Protein AF-A0AAW4NZU2-F1 (afdb_monomer)

Radius of gyration: 18.35 Å; Cα contacts (8 Å, |Δi|>4): 130; chains: 1; bounding box: 48×40×60 Å

Organism: NCBI:txid2042057

Secondary structure (DSSP, 8-state):
-------HHHHHHHHHHHHHHHHHTT-PPPHHHHHHHHHHHHHHHHTT-HHHHHHHHHHHHHHHT-HHHHHHHHHHHHT-TT--HHHHHHHHHHHHHHS-HHHHHHHHGGG--THHHHHHHHHHHHHHHHS---HHHHHHHHHHHTHHHHHHHHHHHHHHTT--

pLDDT: mean 73.17, std 19.68, range [26.27, 96.75]

Nearest PDB structures (foldseek):
  5dse-assembly2_C  TM=5.476E-01  e=1.050E+00  Homo sapiens
  7bev-assembly1_A  TM=4.712E-01  e=1.634E+00  Homo sapiens
  5dse-assembly1_A  TM=4.876E-01  e=3.255E+00  Homo sapiens

Structure (mmCIF, N/CA/C/O backbone):
data_AF-A0AAW4NZU2-F1
#
_entry.id   AF-A0AAW4NZU2-F1
#
loop_
_atom_site.group_PDB
_atom_site.id
_atom_site.type_symbol
_atom_site.label_atom_id
_atom_site.label_alt_id
_atom_site.label_comp_id
_atom_site.label_asym_id
_atom_site.label_entity_id
_atom_site.label_seq_id
_atom_site.pdbx_PDB_ins_code
_atom_site.Cartn_x
_atom_site.Cartn_y
_atom_site.Cartn_z
_atom_site.occupancy
_atom_site.B_iso_or_equiv
_atom_site.auth_seq_id
_atom_site.auth_comp_id
_atom_site.auth_asym_id
_atom_site.auth_atom_id
_atom_site.pdbx_PDB_model_num
ATOM 1 N N . MET A 1 1 ? -11.683 5.736 -31.892 1.00 28.92 1 MET A N 1
ATOM 2 C CA . MET A 1 1 ? -12.462 6.381 -30.816 1.00 28.92 1 MET A CA 1
ATOM 3 C C . MET A 1 1 ? -11.513 6.407 -29.637 1.00 28.92 1 MET A C 1
ATOM 5 O O . MET A 1 1 ? -11.362 5.390 -28.973 1.00 28.92 1 MET A O 1
ATOM 9 N N . ASP A 1 2 ? -10.743 7.486 -29.512 1.00 27.19 2 ASP A N 1
ATOM 10 C CA . ASP A 1 2 ? -9.659 7.569 -28.534 1.00 27.19 2 ASP A CA 1
ATOM 11 C C . ASP A 1 2 ? -10.262 7.872 -27.166 1.00 27.19 2 ASP A C 1
ATOM 13 O O . ASP A 1 2 ? -10.825 8.940 -26.927 1.00 27.19 2 ASP A O 1
ATOM 17 N N . TRP A 1 3 ? -10.226 6.864 -26.298 1.00 26.27 3 TRP A N 1
ATOM 18 C CA . TRP A 1 3 ? -10.581 6.984 -24.889 1.00 26.27 3 TRP A CA 1
ATOM 19 C C . TRP A 1 3 ? -9.663 8.036 -24.245 1.00 26.27 3 TRP A C 1
ATOM 21 O O . TRP A 1 3 ? -8.480 8.062 -24.592 1.00 26.27 3 TRP A O 1
ATOM 31 N N . PRO A 1 4 ? -10.143 8.911 -23.341 1.00 34.81 4 PRO A N 1
ATOM 32 C CA . PRO A 1 4 ? -9.291 9.941 -22.761 1.00 34.81 4 PRO A CA 1
ATOM 33 C C . PRO A 1 4 ? -8.097 9.286 -22.057 1.00 34.81 4 PRO A C 1
ATOM 35 O O . PRO A 1 4 ? -8.261 8.524 -21.103 1.00 34.81 4 PRO A O 1
ATOM 38 N N . TYR A 1 5 ? -6.900 9.570 -22.573 1.00 34.88 5 TYR A N 1
ATOM 39 C CA . TYR A 1 5 ? -5.619 9.148 -22.020 1.00 34.88 5 TYR A CA 1
ATOM 40 C C . TYR A 1 5 ? -5.380 9.966 -20.742 1.00 34.88 5 TYR A C 1
ATOM 42 O O . TYR A 1 5 ? -4.763 11.030 -20.760 1.00 34.88 5 TYR A O 1
ATOM 50 N N . PHE A 1 6 ? -5.939 9.520 -19.618 1.00 38.16 6 PHE A N 1
ATOM 51 C CA . PHE A 1 6 ? -5.425 9.936 -18.319 1.00 38.16 6 PHE A CA 1
ATOM 52 C C . PHE A 1 6 ? -4.043 9.291 -18.190 1.00 38.16 6 PHE A C 1
ATOM 54 O O . PHE A 1 6 ? -3.922 8.079 -18.368 1.00 38.16 6 PHE A O 1
ATOM 61 N N . SER A 1 7 ? -2.988 10.082 -17.964 1.00 53.22 7 SER A N 1
ATOM 62 C CA . SER A 1 7 ? -1.680 9.497 -17.653 1.00 53.22 7 SER A CA 1
ATOM 63 C C . SER A 1 7 ? -1.843 8.572 -16.444 1.00 53.22 7 SER A C 1
ATOM 65 O O . SER A 1 7 ? -2.611 8.881 -15.532 1.00 53.22 7 SER A O 1
ATOM 67 N N . SER A 1 8 ? -1.173 7.421 -16.457 1.00 62.44 8 SER A N 1
ATOM 68 C CA . SER A 1 8 ? -1.198 6.433 -15.367 1.00 62.44 8 SER A CA 1
ATOM 69 C C . SER A 1 8 ? -0.969 7.078 -14.001 1.00 62.44 8 SER A C 1
ATOM 71 O O . SER A 1 8 ? -1.738 6.836 -13.078 1.00 62.44 8 SER A O 1
ATOM 73 N N . GLU A 1 9 ? -0.009 7.995 -13.933 1.00 72.94 9 GLU A N 1
ATOM 74 C CA . GLU A 1 9 ? 0.312 8.802 -12.756 1.00 72.94 9 GLU A CA 1
ATOM 75 C C . GLU A 1 9 ? -0.904 9.599 -12.243 1.00 72.94 9 GLU A C 1
ATOM 77 O O . GLU A 1 9 ? -1.228 9.560 -11.061 1.00 72.94 9 GLU A O 1
ATOM 82 N N . LYS A 1 10 ? -1.686 10.226 -13.137 1.00 79.38 10 LYS A N 1
ATOM 83 C CA . LYS A 1 10 ? -2.919 10.944 -12.757 1.00 79.38 10 LYS A CA 1
ATOM 84 C C . LYS A 1 10 ? -4.029 10.005 -12.296 1.00 79.38 10 LYS A C 1
ATOM 86 O O . LYS A 1 10 ? -4.842 10.387 -11.459 1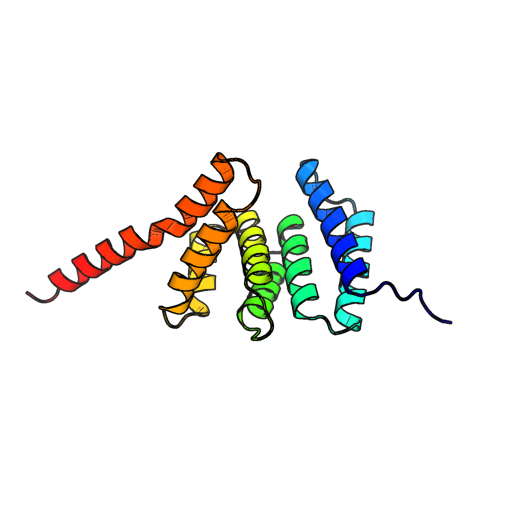.00 79.38 10 LYS A O 1
ATOM 91 N N . ALA A 1 11 ? -4.114 8.806 -12.871 1.00 75.19 11 ALA A N 1
ATOM 92 C CA . ALA A 1 11 ? -5.106 7.815 -12.461 1.00 75.19 11 ALA A CA 1
ATOM 93 C C . ALA A 1 11 ? -4.793 7.278 -11.055 1.00 75.19 11 ALA A C 1
ATOM 95 O O . ALA A 1 11 ? -5.692 7.190 -10.217 1.00 75.19 11 ALA A O 1
ATOM 96 N N . SER A 1 12 ? -3.519 6.985 -10.785 1.00 84.56 12 SER A N 1
ATOM 97 C CA . SER A 1 12 ? -3.026 6.619 -9.455 1.00 84.56 12 SER A CA 1
ATOM 98 C C . SER A 1 12 ? -3.282 7.741 -8.443 1.00 84.56 12 SER A C 1
ATOM 100 O O . SER A 1 12 ? -3.914 7.514 -7.412 1.00 84.56 12 SER A O 1
ATOM 102 N N . GLU A 1 13 ? -2.922 8.981 -8.786 1.00 87.94 13 GLU A N 1
ATOM 103 C CA . GLU A 1 13 ? -3.138 10.157 -7.940 1.00 87.94 13 GLU A CA 1
ATOM 104 C C . GLU A 1 13 ? -4.627 10.384 -7.618 1.00 87.94 13 GLU A C 1
ATOM 106 O O . GLU A 1 13 ? -4.989 10.625 -6.466 1.00 87.94 13 GLU A O 1
ATOM 111 N N . ASP A 1 14 ? -5.527 10.256 -8.600 1.00 88.69 14 ASP A N 1
ATOM 112 C CA . ASP A 1 14 ? -6.972 10.384 -8.372 1.00 88.69 14 ASP A CA 1
ATOM 113 C C . ASP A 1 14 ? -7.506 9.283 -7.442 1.00 88.69 14 ASP A C 1
ATOM 115 O O . ASP A 1 14 ? -8.318 9.568 -6.558 1.00 88.69 14 ASP A O 1
ATOM 119 N N . ALA A 1 15 ? -7.027 8.042 -7.586 1.00 88.56 15 ALA A N 1
ATOM 120 C CA . ALA A 1 15 ? -7.373 6.961 -6.664 1.00 88.56 15 ALA A CA 1
ATOM 121 C C . ALA A 1 15 ? -6.896 7.272 -5.236 1.00 88.56 15 ALA A C 1
ATOM 123 O O . ALA A 1 15 ? -7.705 7.248 -4.307 1.00 88.56 15 ALA A O 1
ATOM 124 N N . ILE A 1 16 ? -5.627 7.656 -5.064 1.00 86.94 16 ILE A N 1
ATOM 125 C CA . ILE A 1 16 ? -5.048 8.027 -3.764 1.00 86.94 16 ILE A CA 1
ATOM 126 C C . ILE A 1 16 ? -5.821 9.193 -3.128 1.00 86.94 16 ILE A C 1
ATOM 128 O O . ILE A 1 16 ? -6.149 9.149 -1.944 1.00 86.94 16 ILE A O 1
ATOM 132 N N . ASN A 1 17 ? -6.206 10.204 -3.908 1.00 88.81 17 ASN A N 1
ATOM 133 C CA . ASN A 1 17 ? -6.990 11.343 -3.424 1.00 88.81 17 ASN A CA 1
ATOM 134 C C . ASN A 1 17 ? -8.395 10.953 -2.937 1.00 88.81 17 ASN A C 1
ATOM 136 O O . ASN A 1 17 ? -8.945 11.586 -2.031 1.00 88.81 17 ASN A O 1
ATOM 140 N N . ILE A 1 18 ? -9.022 9.936 -3.530 1.00 88.31 18 ILE A N 1
ATOM 141 C CA . ILE A 1 18 ? -10.291 9.392 -3.025 1.00 88.31 18 ILE A CA 1
ATOM 142 C C . ILE A 1 18 ? -10.057 8.664 -1.695 1.00 88.31 18 ILE A C 1
ATOM 144 O O . ILE A 1 18 ? -10.772 8.939 -0.731 1.00 88.31 18 ILE A O 1
ATOM 148 N N . LEU A 1 19 ? -9.036 7.803 -1.623 1.00 87.12 19 LEU A N 1
ATOM 149 C CA . LEU A 1 19 ? -8.695 7.041 -0.415 1.00 87.12 19 LEU A CA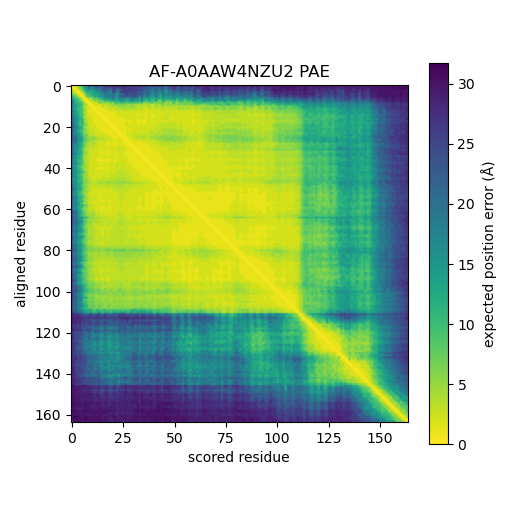 1
ATOM 150 C C . LEU A 1 19 ? -8.368 7.967 0.765 1.00 87.12 19 LEU A C 1
ATOM 152 O O . LEU A 1 19 ? -8.977 7.851 1.826 1.00 87.12 19 LEU A O 1
ATOM 156 N N . ASN A 1 20 ? -7.495 8.955 0.555 1.00 79.94 20 ASN A N 1
ATOM 157 C CA . ASN A 1 20 ? -7.104 9.919 1.585 1.00 79.94 20 ASN A CA 1
ATOM 158 C C . ASN A 1 20 ? -8.298 10.718 2.115 1.00 79.94 20 ASN A C 1
ATOM 160 O O . ASN A 1 20 ? -8.384 10.974 3.314 1.00 79.94 20 ASN A O 1
ATOM 164 N N . ARG A 1 21 ? -9.255 11.086 1.252 1.00 86.69 21 ARG A N 1
ATOM 165 C CA . ARG A 1 21 ? -10.484 11.760 1.696 1.00 86.69 21 ARG A CA 1
ATOM 166 C C . ARG A 1 21 ? -11.366 10.860 2.549 1.00 86.69 21 ARG A C 1
ATOM 168 O O . ARG A 1 21 ? -11.936 11.352 3.515 1.00 86.69 21 ARG A O 1
ATOM 175 N N . ALA A 1 22 ? -11.498 9.581 2.201 1.00 79.81 22 ALA A N 1
ATOM 176 C CA . ALA A 1 22 ? -12.280 8.637 2.994 1.00 79.81 22 ALA A CA 1
ATOM 177 C C . ALA A 1 22 ? -11.666 8.432 4.387 1.00 79.81 22 ALA A C 1
ATOM 179 O O . ALA A 1 22 ? -12.387 8.500 5.380 1.00 79.81 22 ALA A O 1
ATOM 180 N N . VAL A 1 23 ? -10.336 8.293 4.455 1.00 78.81 23 VAL A N 1
ATOM 181 C CA . VAL A 1 23 ? -9.582 8.188 5.715 1.00 78.81 23 VAL A CA 1
ATOM 182 C C . VAL A 1 23 ? -9.715 9.460 6.551 1.00 78.81 23 VAL A C 1
ATOM 184 O O . VAL A 1 23 ? -10.094 9.383 7.713 1.00 78.81 23 VAL A O 1
ATOM 187 N N . ALA A 1 24 ? -9.485 10.637 5.961 1.00 75.75 24 ALA A N 1
ATOM 188 C CA . ALA A 1 24 ? -9.592 11.917 6.666 1.00 75.75 24 ALA A CA 1
ATOM 189 C C . ALA A 1 24 ? -11.009 12.210 7.191 1.00 75.75 24 ALA A C 1
ATOM 191 O O . ALA A 1 24 ? -11.180 13.011 8.104 1.00 75.75 24 ALA A O 1
ATOM 192 N N . GLN A 1 25 ? -12.029 11.595 6.591 1.00 83.81 25 GLN A N 1
ATOM 193 C CA . GLN A 1 25 ? -13.429 11.710 6.999 1.00 83.81 25 GLN A CA 1
ATOM 194 C C . GLN A 1 25 ? -13.895 10.536 7.870 1.00 83.81 25 GLN A C 1
ATOM 196 O O . GLN A 1 25 ? -15.087 10.458 8.160 1.00 83.81 25 GLN A O 1
ATOM 201 N N . GLU A 1 26 ? -12.992 9.622 8.240 1.00 84.69 26 GLU A N 1
ATOM 202 C CA . GLU A 1 26 ? -13.264 8.437 9.064 1.00 84.69 26 GLU A CA 1
ATOM 203 C C . GLU A 1 26 ? -14.482 7.630 8.585 1.00 84.69 26 GLU A C 1
ATOM 205 O O . GLU A 1 26 ? -15.308 7.160 9.369 1.00 84.69 26 GLU A O 1
ATOM 210 N N . ARG A 1 27 ? -14.626 7.482 7.264 1.00 90.38 27 ARG A N 1
ATOM 211 C CA . ARG A 1 27 ? -15.785 6.813 6.667 1.00 90.38 27 ARG A CA 1
ATOM 212 C C . ARG A 1 27 ? -15.391 5.717 5.696 1.00 90.38 27 ARG A C 1
ATOM 214 O O . ARG A 1 27 ? -14.334 5.745 5.071 1.00 90.38 27 ARG A O 1
ATOM 221 N N . ALA A 1 28 ? -16.332 4.805 5.484 1.00 89.50 28 ALA A N 1
ATOM 222 C CA . ALA A 1 28 ? -16.246 3.846 4.399 1.00 89.50 28 ALA A C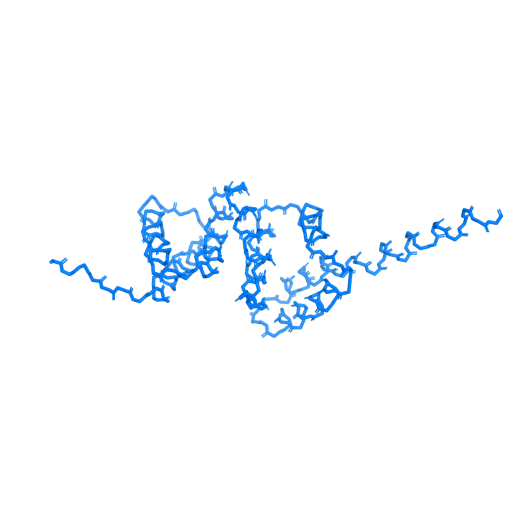A 1
ATOM 223 C C . ALA A 1 28 ? -16.313 4.536 3.022 1.00 89.50 28 ALA A C 1
ATOM 225 O O . ALA A 1 28 ? -16.923 5.603 2.847 1.00 89.50 28 ALA A O 1
ATOM 226 N N . LEU A 1 29 ? -15.713 3.883 2.027 1.00 91.44 29 LEU A N 1
ATOM 227 C CA . LEU A 1 29 ? -15.853 4.256 0.624 1.00 91.44 29 LEU A CA 1
ATOM 228 C C . LEU A 1 29 ? -17.283 3.990 0.149 1.00 91.44 29 LEU A C 1
ATOM 230 O O . LEU A 1 29 ? -17.870 2.945 0.431 1.00 91.44 29 LEU A O 1
ATOM 234 N N . SER A 1 30 ? -17.841 4.929 -0.610 1.00 94.81 30 SER A N 1
ATOM 235 C CA . SER A 1 30 ? -19.118 4.706 -1.284 1.00 94.81 30 SER A CA 1
ATOM 236 C C . SER A 1 30 ? -18.952 3.771 -2.493 1.00 94.81 30 SER A C 1
ATOM 238 O O . SER A 1 30 ? -17.866 3.700 -3.074 1.00 94.81 30 SER A O 1
ATOM 240 N N . PRO A 1 31 ? -20.030 3.112 -2.963 1.00 94.94 31 PRO A N 1
ATOM 241 C CA . PRO A 1 31 ? -19.965 2.255 -4.151 1.00 94.94 31 PRO A CA 1
ATOM 242 C C . PRO A 1 31 ? -19.433 2.970 -5.404 1.00 94.94 31 PRO A C 1
ATOM 244 O O . PRO A 1 31 ? -18.701 2.382 -6.194 1.00 94.94 31 PRO A O 1
ATOM 247 N N . PHE A 1 32 ? -19.754 4.258 -5.572 1.00 94.81 32 PHE A N 1
ATOM 248 C CA . PHE A 1 32 ? -19.266 5.061 -6.698 1.00 94.81 32 PHE A CA 1
ATOM 249 C C . PHE A 1 32 ? -17.770 5.371 -6.606 1.00 94.81 32 PHE A C 1
ATOM 251 O O . PHE A 1 32 ? -17.091 5.442 -7.629 1.00 94.81 32 PHE A O 1
ATOM 258 N N . GLU A 1 33 ? -17.259 5.570 -5.392 1.00 94.56 33 GLU A N 1
ATOM 259 C CA . GLU A 1 33 ? -15.832 5.782 -5.154 1.00 94.56 33 GLU A CA 1
ATOM 260 C C . GLU A 1 33 ? -15.037 4.504 -5.390 1.00 94.56 33 GLU A C 1
ATOM 262 O O . GLU A 1 33 ? -14.019 4.566 -6.072 1.00 94.56 33 GLU A O 1
ATOM 267 N N . ILE A 1 34 ? -15.533 3.359 -4.906 1.00 95.06 34 ILE A N 1
ATOM 268 C CA . ILE A 1 34 ? -14.936 2.041 -5.161 1.00 95.06 34 ILE A CA 1
ATOM 269 C C . ILE A 1 34 ? -14.810 1.814 -6.668 1.00 95.06 34 ILE A C 1
ATOM 271 O O . ILE A 1 34 ? -13.714 1.600 -7.172 1.00 95.06 34 ILE A O 1
ATOM 275 N N . GLU A 1 35 ? -15.912 1.966 -7.399 1.00 94.56 35 GLU A N 1
ATOM 276 C CA . GLU A 1 35 ? -15.942 1.793 -8.851 1.00 94.56 35 GLU A CA 1
ATOM 277 C C . GLU A 1 35 ? -14.962 2.738 -9.579 1.00 94.56 35 GLU A C 1
ATOM 279 O O . GLU A 1 35 ? -14.309 2.354 -10.552 1.00 94.56 35 GLU A O 1
ATOM 284 N N . ARG A 1 36 ? -14.830 3.986 -9.114 1.00 93.38 36 ARG A N 1
ATOM 285 C CA . ARG A 1 36 ? -13.881 4.949 -9.689 1.00 93.38 36 ARG A CA 1
ATOM 286 C C . ARG A 1 36 ? -12.429 4.555 -9.411 1.00 93.38 36 ARG A C 1
ATOM 288 O O . ARG A 1 36 ? -11.612 4.621 -10.326 1.00 93.38 36 ARG A O 1
ATOM 295 N N . ILE A 1 37 ? -12.121 4.117 -8.191 1.00 94.31 37 ILE A N 1
ATOM 296 C CA . ILE A 1 37 ? -10.792 3.616 -7.818 1.00 94.31 37 ILE A CA 1
ATOM 297 C C . ILE A 1 37 ? -10.432 2.393 -8.666 1.00 94.31 37 ILE A C 1
ATOM 299 O O . ILE A 1 37 ? -9.358 2.370 -9.260 1.00 94.31 37 ILE A O 1
ATOM 303 N N . THR A 1 38 ? -11.333 1.415 -8.798 1.00 94.62 38 THR A N 1
ATOM 304 C CA . THR A 1 38 ? -11.101 0.215 -9.616 1.00 94.62 38 THR A CA 1
ATOM 305 C C . THR A 1 38 ? -10.809 0.576 -11.072 1.00 94.62 38 THR A C 1
ATOM 307 O O . THR A 1 38 ? -9.832 0.095 -11.640 1.00 94.62 38 THR A O 1
ATOM 310 N N . ARG A 1 39 ? -11.576 1.502 -11.664 1.00 93.31 39 ARG A N 1
ATOM 311 C CA . ARG A 1 39 ? -11.310 1.983 -13.031 1.00 93.31 39 ARG A CA 1
ATOM 312 C C . ARG A 1 39 ? -9.957 2.677 -13.176 1.00 93.31 39 ARG A C 1
ATOM 314 O O . ARG A 1 39 ? -9.292 2.499 -14.199 1.00 93.31 39 ARG A O 1
ATOM 321 N N . ASN A 1 40 ? -9.550 3.457 -12.178 1.00 93.81 40 ASN A N 1
ATOM 322 C CA . ASN A 1 40 ? -8.238 4.096 -12.163 1.00 93.81 40 ASN A CA 1
ATOM 323 C C . ASN A 1 40 ? -7.118 3.048 -12.085 1.00 93.81 40 ASN A C 1
ATOM 325 O O . ASN A 1 40 ? -6.198 3.090 -12.900 1.00 93.81 40 ASN A O 1
ATOM 329 N N . LEU A 1 41 ? -7.239 2.061 -11.194 1.00 94.50 41 LEU A N 1
ATOM 330 C CA . LEU A 1 41 ? -6.298 0.942 -11.081 1.00 94.50 41 LEU A CA 1
ATOM 331 C C . LEU A 1 41 ? -6.188 0.153 -12.395 1.00 94.50 41 LEU A C 1
ATOM 333 O O . LEU A 1 41 ? -5.081 -0.114 -12.863 1.00 94.50 41 LEU A O 1
ATOM 337 N N . ASP A 1 42 ? -7.309 -0.138 -13.057 1.00 93.19 42 ASP A N 1
ATOM 338 C CA . ASP A 1 42 ? -7.315 -0.786 -14.375 1.00 93.19 42 ASP A CA 1
ATOM 339 C C . ASP A 1 42 ? -6.604 0.045 -15.449 1.00 93.19 42 ASP A C 1
ATOM 341 O O . ASP A 1 42 ? -6.040 -0.505 -16.399 1.00 93.19 42 ASP A O 1
ATOM 345 N N . SER A 1 43 ? -6.652 1.375 -15.343 1.00 91.31 43 SER A N 1
ATOM 346 C CA . SER A 1 43 ? -5.923 2.275 -16.239 1.00 91.31 43 SER A CA 1
ATOM 347 C C . SER A 1 43 ? -4.415 2.196 -15.994 1.00 91.31 43 SER A C 1
ATOM 349 O O . SER A 1 43 ? -3.655 2.025 -16.947 1.00 91.31 43 SER A O 1
ATOM 351 N N . VAL A 1 44 ? -3.981 2.252 -14.729 1.00 92.69 44 VAL A N 1
ATOM 352 C CA . VAL A 1 44 ? -2.564 2.123 -14.334 1.00 92.69 44 VAL A CA 1
ATOM 353 C C . VAL A 1 44 ? -1.998 0.775 -14.791 1.00 92.69 44 VAL A C 1
ATOM 355 O O . VAL A 1 44 ? -0.954 0.726 -15.445 1.00 92.69 44 VAL A O 1
ATOM 358 N N . LYS A 1 45 ? -2.738 -0.314 -14.541 1.00 92.38 45 LYS A N 1
ATOM 359 C CA . LYS A 1 45 ? -2.364 -1.675 -14.943 1.00 92.38 45 LYS A CA 1
ATOM 360 C C . LYS A 1 45 ? -2.214 -1.814 -16.455 1.00 92.38 45 LYS A C 1
ATOM 362 O O . LYS A 1 45 ? -1.217 -2.351 -16.926 1.00 92.38 45 LYS A O 1
ATOM 367 N N . ARG A 1 46 ? -3.180 -1.310 -17.235 1.00 90.56 46 ARG A N 1
ATOM 368 C CA . ARG A 1 46 ? -3.121 -1.345 -18.711 1.00 90.56 46 ARG A CA 1
ATOM 369 C C . ARG A 1 46 ? -1.960 -0.539 -19.278 1.00 90.56 46 ARG A C 1
ATOM 371 O O . ARG A 1 46 ? -1.450 -0.885 -20.338 1.00 90.56 46 ARG A O 1
ATOM 378 N N . ALA A 1 47 ? -1.550 0.509 -18.577 1.00 90.12 47 ALA A N 1
ATOM 379 C CA . ALA A 1 47 ? -0.404 1.321 -18.947 1.00 90.12 47 ALA A CA 1
ATOM 380 C C . ALA A 1 47 ? 0.949 0.687 -18.548 1.00 90.12 47 ALA A C 1
ATOM 382 O O . ALA A 1 47 ? 1.989 1.209 -18.934 1.00 90.12 47 ALA A O 1
ATOM 383 N N . GLY A 1 48 ? 0.949 -0.444 -17.829 1.00 88.75 48 GLY A N 1
ATOM 384 C CA . GLY A 1 48 ? 2.150 -1.222 -17.500 1.00 88.75 48 GLY A CA 1
ATOM 385 C C . GLY A 1 48 ? 2.888 -0.779 -16.233 1.00 88.75 48 GLY A C 1
ATOM 386 O O . GLY A 1 48 ? 3.943 -1.327 -15.922 1.00 88.75 48 GLY A O 1
ATOM 387 N N . PHE A 1 49 ? 2.339 0.170 -15.473 1.00 90.75 49 PHE A N 1
ATOM 388 C CA . PHE A 1 49 ? 2.950 0.690 -14.246 1.00 90.75 49 PHE A CA 1
ATOM 389 C C . PHE A 1 49 ? 2.633 -0.229 -13.059 1.00 90.75 49 PHE A C 1
ATOM 391 O O . PHE A 1 49 ? 1.834 0.101 -12.189 1.00 90.75 49 PHE A O 1
ATOM 398 N N . MET A 1 50 ? 3.212 -1.433 -13.059 1.00 93.75 50 MET A N 1
ATOM 399 C CA . MET A 1 50 ? 2.827 -2.498 -12.124 1.00 93.75 50 MET A CA 1
ATOM 400 C C . MET A 1 50 ? 3.174 -2.195 -10.664 1.00 93.75 50 MET A C 1
ATOM 402 O O . MET A 1 50 ? 2.353 -2.481 -9.798 1.00 93.75 50 MET A O 1
ATOM 406 N N . VAL A 1 51 ? 4.340 -1.598 -10.384 1.00 91.69 51 VAL A N 1
ATOM 407 C CA . VAL A 1 51 ? 4.701 -1.189 -9.011 1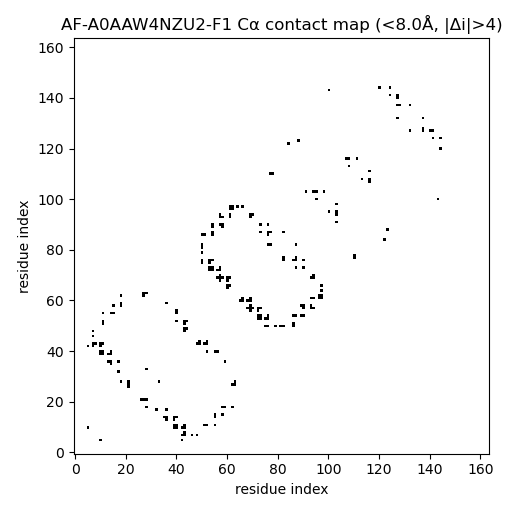.00 91.69 51 VAL A CA 1
ATOM 408 C C . VAL A 1 51 ? 3.673 -0.190 -8.491 1.00 91.69 51 VAL A C 1
ATOM 410 O O . VAL A 1 51 ? 3.051 -0.435 -7.467 1.00 91.69 51 VAL A O 1
ATOM 413 N N . GLU A 1 52 ? 3.396 0.862 -9.259 1.00 93.31 52 GLU A N 1
ATOM 414 C CA . GLU A 1 52 ? 2.419 1.889 -8.894 1.00 93.31 52 GLU A CA 1
ATOM 415 C C . GLU A 1 52 ? 0.996 1.326 -8.746 1.00 93.31 52 GLU A C 1
ATOM 417 O O . GLU A 1 52 ? 0.284 1.662 -7.801 1.00 93.31 52 GLU A O 1
ATOM 422 N N . TYR A 1 53 ? 0.592 0.406 -9.630 1.00 95.75 53 TYR A N 1
ATOM 423 C CA . TYR A 1 53 ? -0.665 -0.327 -9.496 1.00 95.75 53 TYR A CA 1
ATOM 424 C C . TYR A 1 53 ? -0.732 -1.084 -8.167 1.00 95.75 53 TYR A C 1
ATOM 426 O O . TYR A 1 53 ? -1.727 -0.955 -7.457 1.00 95.75 53 TYR A O 1
ATOM 434 N N . HIS A 1 54 ? 0.295 -1.866 -7.824 1.00 96.75 54 HIS A N 1
ATOM 435 C CA . HIS A 1 54 ? 0.292 -2.674 -6.607 1.00 96.75 54 HIS A CA 1
ATOM 436 C C . HIS A 1 54 ? 0.382 -1.814 -5.342 1.00 96.75 54 HIS A C 1
ATOM 438 O O . HIS A 1 54 ? -0.337 -2.097 -4.386 1.00 96.75 54 HIS A O 1
ATOM 444 N N . THR A 1 55 ? 1.162 -0.730 -5.351 1.00 93.00 55 THR A N 1
ATOM 445 C CA . THR A 1 55 ? 1.223 0.239 -4.248 1.00 93.00 55 THR A CA 1
ATOM 446 C C . THR A 1 55 ? -0.151 0.866 -3.994 1.00 93.00 55 THR A C 1
ATOM 448 O O . THR A 1 55 ? -0.668 0.810 -2.877 1.00 93.00 55 THR A O 1
ATOM 451 N N . THR A 1 56 ? -0.804 1.398 -5.032 1.00 94.44 56 THR A N 1
ATOM 452 C CA . THR A 1 56 ? -2.126 2.032 -4.891 1.00 94.44 56 THR A CA 1
ATOM 453 C C . THR A 1 56 ? -3.222 1.010 -4.568 1.00 94.44 56 THR A C 1
ATOM 455 O O . THR A 1 56 ? -4.130 1.294 -3.780 1.00 94.44 56 THR A O 1
ATOM 458 N N . ALA A 1 57 ? -3.138 -0.203 -5.120 1.00 96.19 57 ALA A N 1
ATOM 459 C CA . ALA A 1 57 ? -4.069 -1.285 -4.813 1.00 96.19 57 ALA A CA 1
ATOM 460 C C . ALA A 1 57 ? -3.939 -1.770 -3.361 1.00 96.19 57 ALA A C 1
ATOM 462 O O . ALA A 1 57 ? -4.961 -2.038 -2.735 1.00 96.19 57 ALA A O 1
ATOM 463 N N . ALA A 1 58 ? -2.730 -1.823 -2.791 1.00 93.19 58 ALA A N 1
ATOM 464 C CA . ALA A 1 58 ? -2.530 -2.145 -1.377 1.00 93.19 58 ALA A CA 1
ATOM 465 C C . ALA A 1 58 ? -3.266 -1.147 -0.466 1.00 93.19 58 ALA A C 1
ATOM 467 O O . ALA A 1 58 ? -4.034 -1.557 0.406 1.00 93.19 58 ALA A O 1
ATOM 468 N N . CYS A 1 59 ? -3.135 0.158 -0.731 1.00 91.81 59 CYS A N 1
ATOM 469 C CA . CYS A 1 59 ? -3.889 1.188 -0.010 1.00 91.81 59 CYS A CA 1
ATOM 470 C C . CYS A 1 59 ? -5.400 0.932 -0.084 1.00 91.81 59 CYS A C 1
ATOM 472 O O . CYS A 1 59 ? -6.088 0.938 0.938 1.00 91.81 59 CYS A O 1
ATOM 474 N N . PHE A 1 60 ? -5.918 0.655 -1.283 1.00 95.25 60 PHE A N 1
ATOM 475 C CA . PHE A 1 60 ? -7.334 0.357 -1.488 1.00 95.25 60 PHE A CA 1
ATOM 476 C C . PHE A 1 60 ? -7.790 -0.884 -0.707 1.00 95.25 60 PHE A C 1
ATOM 478 O O . PHE A 1 60 ? -8.773 -0.807 0.032 1.00 95.25 60 PHE A O 1
ATOM 485 N N . TYR A 1 61 ? -7.067 -2.001 -0.818 1.00 95.44 61 TYR A N 1
ATOM 486 C CA . TYR A 1 61 ? -7.425 -3.262 -0.167 1.00 95.44 61 TYR A CA 1
ATOM 487 C C . TYR A 1 61 ? -7.338 -3.202 1.357 1.00 95.44 61 TYR A C 1
ATOM 489 O O . TYR A 1 61 ? -8.166 -3.822 2.024 1.00 95.44 61 TYR A O 1
ATOM 497 N N . SER A 1 62 ? -6.427 -2.395 1.911 1.00 90.44 62 SER A N 1
ATOM 498 C CA . SER A 1 62 ? -6.399 -2.133 3.354 1.00 90.44 62 SER A CA 1
ATOM 499 C C . SER A 1 62 ? -7.675 -1.452 3.856 1.00 90.44 62 SER A C 1
ATOM 501 O O . SER A 1 62 ? -8.177 -1.799 4.921 1.00 90.44 62 SER A O 1
ATOM 503 N N . ILE A 1 63 ? -8.254 -0.543 3.063 1.00 88.19 63 ILE A N 1
ATOM 504 C CA . ILE A 1 63 ? -9.468 0.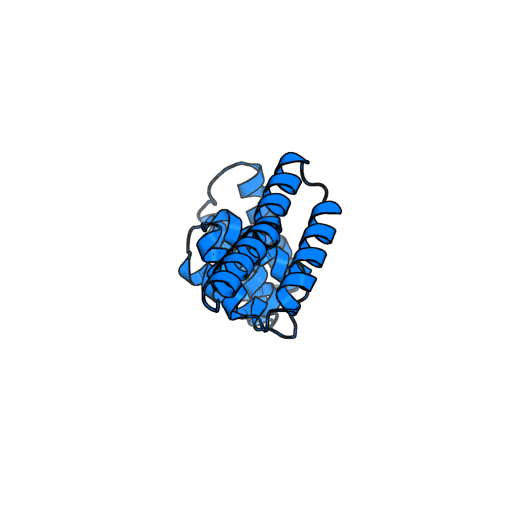198 3.431 1.00 88.19 63 ILE A CA 1
ATOM 505 C C . ILE A 1 63 ? -10.724 -0.664 3.279 1.00 88.19 63 ILE A C 1
ATOM 507 O O . ILE A 1 63 ? -11.627 -0.583 4.109 1.00 88.19 63 ILE A O 1
ATOM 511 N N . VAL A 1 64 ? -10.805 -1.490 2.231 1.00 91.69 64 VAL A N 1
ATOM 512 C CA . VAL A 1 64 ? -11.966 -2.378 2.026 1.00 91.69 64 VAL A CA 1
ATOM 513 C C . VAL A 1 64 ? -11.876 -3.694 2.806 1.00 91.69 64 VAL A C 1
ATOM 515 O O . VAL A 1 64 ? -12.829 -4.469 2.795 1.00 91.69 64 VAL A O 1
ATOM 518 N N . GLY A 1 65 ? -10.758 -3.942 3.496 1.00 88.19 65 GLY A N 1
ATOM 519 C CA . GLY A 1 65 ? -10.548 -5.128 4.327 1.00 88.19 65 GLY A CA 1
ATOM 520 C C . GLY A 1 65 ? -10.293 -6.420 3.543 1.00 88.19 65 GLY A C 1
ATOM 521 O O . GLY A 1 65 ? -10.505 -7.506 4.080 1.00 88.19 65 GLY A O 1
ATOM 522 N N . ASP A 1 66 ? -9.843 -6.334 2.287 1.00 94.31 66 ASP A N 1
ATOM 523 C CA . ASP A 1 66 ? -9.457 -7.511 1.497 1.00 94.31 66 ASP A CA 1
ATOM 524 C C . ASP A 1 66 ? -7.991 -7.875 1.762 1.00 94.31 66 ASP A C 1
ATOM 526 O O . ASP A 1 66 ? -7.068 -7.478 1.048 1.00 94.31 66 ASP A O 1
ATOM 530 N N . ILE A 1 67 ? -7.784 -8.642 2.832 1.00 93.56 67 ILE A N 1
ATOM 531 C CA . ILE A 1 67 ? -6.452 -9.008 3.323 1.00 93.56 67 ILE A CA 1
ATOM 532 C C . ILE A 1 67 ? -5.655 -9.821 2.292 1.00 93.56 67 ILE A C 1
ATOM 534 O O . ILE A 1 67 ? -4.457 -9.598 2.134 1.00 93.56 67 ILE A O 1
ATOM 538 N N . ASN A 1 68 ? -6.288 -10.744 1.564 1.00 94.75 68 ASN A N 1
ATOM 539 C CA . ASN A 1 68 ? -5.568 -11.605 0.619 1.00 94.75 68 ASN A CA 1
ATOM 540 C C . ASN A 1 68 ? -5.025 -10.796 -0.560 1.00 94.75 68 ASN A C 1
ATOM 542 O O . ASN A 1 68 ? -3.865 -10.953 -0.947 1.00 94.75 68 ASN A O 1
ATOM 546 N N . SER A 1 69 ? -5.849 -9.900 -1.106 1.00 96.56 69 SER A N 1
ATOM 547 C CA . SER A 1 69 ? -5.430 -9.014 -2.190 1.00 96.56 69 SER A CA 1
ATOM 548 C C . SER A 1 69 ? -4.386 -7.995 -1.723 1.00 96.56 69 SER A C 1
ATOM 550 O O . SER A 1 69 ? -3.458 -7.689 -2.475 1.00 96.56 69 SER A O 1
ATOM 552 N N . LEU A 1 70 ? -4.485 -7.518 -0.475 1.00 94.81 70 LEU A N 1
ATOM 553 C CA . LEU A 1 70 ? -3.470 -6.670 0.154 1.00 94.81 70 LEU A CA 1
ATOM 554 C C . LEU A 1 70 ? -2.112 -7.382 0.242 1.00 94.81 70 LEU A C 1
ATOM 556 O O . LEU A 1 70 ? -1.118 -6.832 -0.227 1.00 94.81 70 LEU A O 1
ATOM 560 N N . ILE A 1 71 ? -2.071 -8.609 0.773 1.00 94.06 71 ILE A N 1
ATOM 561 C CA . ILE A 1 71 ? -0.835 -9.401 0.873 1.00 94.06 71 ILE A CA 1
ATOM 562 C C . ILE A 1 71 ? -0.239 -9.673 -0.512 1.00 94.06 71 ILE A C 1
ATOM 564 O O . ILE A 1 71 ? 0.960 -9.498 -0.700 1.00 94.06 71 ILE A O 1
ATOM 568 N N . GLY A 1 72 ? -1.060 -10.027 -1.506 1.00 95.25 72 GLY A N 1
ATOM 569 C CA . GLY A 1 72 ? -0.572 -10.246 -2.872 1.00 95.25 72 GLY A CA 1
ATOM 570 C C . GLY A 1 72 ? 0.028 -8.988 -3.514 1.00 95.25 72 GLY A C 1
ATOM 571 O O . GLY A 1 72 ? 1.022 -9.065 -4.238 1.00 95.25 72 GLY A O 1
ATOM 572 N N . CYS A 1 73 ? -0.540 -7.810 -3.233 1.00 95.75 73 CYS A N 1
ATOM 573 C CA . CYS A 1 73 ? 0.044 -6.543 -3.676 1.00 95.75 73 CYS A CA 1
ATOM 574 C C . CYS A 1 73 ? 1.345 -6.234 -2.937 1.00 95.75 73 CYS A C 1
ATOM 576 O O . CYS A 1 73 ? 2.304 -5.801 -3.572 1.00 95.75 73 CYS A O 1
ATOM 578 N N . ALA A 1 74 ? 1.390 -6.489 -1.629 1.00 92.12 74 ALA A N 1
ATOM 579 C CA . ALA A 1 74 ? 2.595 -6.301 -0.841 1.00 92.12 74 ALA A CA 1
ATOM 580 C C . ALA A 1 74 ? 3.742 -7.171 -1.365 1.00 92.12 74 ALA A C 1
ATOM 582 O O . ALA A 1 74 ? 4.813 -6.649 -1.653 1.00 92.12 74 ALA A O 1
ATOM 583 N N . ASP A 1 75 ? 3.491 -8.460 -1.589 1.00 93.19 75 ASP A N 1
ATOM 584 C CA . ASP A 1 75 ? 4.470 -9.401 -2.138 1.00 93.19 75 ASP A CA 1
ATOM 585 C C . ASP A 1 75 ? 5.033 -8.924 -3.483 1.00 93.19 75 ASP A C 1
ATOM 587 O O . ASP A 1 75 ? 6.246 -8.898 -3.696 1.00 93.19 75 ASP A O 1
ATOM 591 N N . SER A 1 76 ? 4.151 -8.430 -4.357 1.00 94.38 76 SER A N 1
ATOM 592 C CA . SER A 1 76 ? 4.536 -7.896 -5.666 1.00 94.38 76 SER A CA 1
ATOM 593 C C . SER A 1 76 ? 5.423 -6.647 -5.565 1.00 94.38 76 SER A C 1
ATOM 595 O O . SER A 1 76 ? 6.331 -6.476 -6.380 1.00 94.38 76 SER A O 1
ATOM 597 N N . VAL A 1 77 ? 5.176 -5.763 -4.590 1.00 91.62 77 VAL A N 1
ATOM 598 C CA . VAL A 1 77 ? 5.997 -4.558 -4.371 1.00 91.62 77 VAL A CA 1
ATOM 599 C C . VAL A 1 77 ? 7.341 -4.931 -3.754 1.00 91.62 77 VAL A C 1
ATOM 601 O O . VAL A 1 77 ? 8.372 -4.519 -4.277 1.00 91.62 77 VAL A O 1
ATOM 604 N N . PHE A 1 78 ? 7.355 -5.744 -2.695 1.00 88.50 78 PHE A N 1
ATOM 605 C CA . PHE A 1 78 ? 8.586 -6.123 -1.996 1.00 88.50 78 PHE A CA 1
ATOM 606 C C . PHE A 1 78 ? 9.521 -6.987 -2.849 1.00 88.50 78 PHE A C 1
ATOM 608 O O . PHE A 1 78 ? 10.734 -6.798 -2.788 1.00 88.50 78 PHE A O 1
ATOM 615 N N . SER A 1 79 ? 8.972 -7.847 -3.710 1.00 88.50 79 SER A N 1
ATOM 616 C CA . SER A 1 79 ? 9.749 -8.666 -4.652 1.00 88.50 79 SER A CA 1
ATOM 617 C C . SER A 1 79 ? 10.271 -7.894 -5.871 1.00 88.50 79 SER A C 1
ATOM 619 O O . SER A 1 79 ? 11.078 -8.417 -6.642 1.00 88.50 79 SER A O 1
ATOM 621 N N . SER A 1 80 ? 9.797 -6.668 -6.110 1.00 87.31 80 SER A N 1
ATOM 622 C CA . SER A 1 80 ? 10.157 -5.907 -7.307 1.00 87.31 80 SER A CA 1
ATOM 623 C C . SER A 1 80 ? 11.459 -5.134 -7.117 1.00 87.31 80 SER A C 1
ATOM 625 O O . SER A 1 80 ? 11.546 -4.244 -6.271 1.00 87.31 80 SER A O 1
ATOM 627 N N . ILE A 1 81 ? 12.431 -5.364 -8.005 1.00 84.75 81 ILE A N 1
ATOM 628 C CA . ILE A 1 81 ? 13.668 -4.563 -8.090 1.00 84.75 81 ILE A CA 1
ATOM 629 C C . ILE A 1 81 ? 13.422 -3.105 -8.514 1.00 84.75 81 ILE A C 1
ATOM 631 O O . ILE A 1 81 ? 14.313 -2.270 -8.407 1.00 84.75 81 ILE A O 1
ATOM 635 N N . HIS A 1 82 ? 12.234 -2.810 -9.046 1.00 87.00 82 HIS A N 1
ATOM 636 C CA . HIS A 1 82 ? 11.833 -1.471 -9.474 1.00 87.00 82 HIS A CA 1
ATOM 637 C C . HIS A 1 82 ? 11.050 -0.717 -8.395 1.00 87.00 82 HIS A C 1
ATOM 639 O O . HIS A 1 82 ? 10.645 0.415 -8.639 1.00 87.00 82 HIS A O 1
ATOM 645 N N . SER A 1 83 ? 10.787 -1.347 -7.246 1.00 82.94 83 SER A N 1
ATOM 646 C CA . SER A 1 83 ? 10.143 -0.672 -6.121 1.00 82.94 83 SER A CA 1
ATOM 647 C C . SER A 1 83 ? 11.113 0.296 -5.453 1.00 82.94 83 SER A C 1
ATOM 649 O O . SER A 1 83 ? 12.250 -0.056 -5.135 1.00 82.94 83 SER A O 1
ATOM 651 N N . GLU A 1 84 ? 10.661 1.525 -5.230 1.00 82.06 84 GLU A N 1
ATOM 652 C CA . GLU A 1 84 ? 11.411 2.503 -4.452 1.00 82.06 84 GLU A CA 1
ATOM 653 C C . GLU A 1 84 ? 11.044 2.385 -2.960 1.00 82.06 84 GLU A C 1
ATOM 655 O O . GLU A 1 84 ? 9.962 1.894 -2.617 1.00 82.06 84 GLU A O 1
ATOM 660 N N . PRO A 1 85 ? 11.885 2.886 -2.034 1.00 75.88 85 PRO A N 1
ATOM 661 C CA . PRO A 1 85 ? 11.580 2.868 -0.599 1.00 75.88 85 PRO A CA 1
ATOM 662 C C . PRO A 1 85 ? 10.213 3.479 -0.243 1.00 75.88 85 PRO A C 1
ATOM 664 O O . PRO A 1 85 ? 9.520 2.991 0.650 1.00 75.88 85 PRO A O 1
ATOM 667 N N . LYS A 1 86 ? 9.779 4.507 -0.988 1.00 74.31 86 LYS A N 1
ATOM 668 C CA . LYS A 1 86 ? 8.467 5.151 -0.807 1.00 74.31 86 LYS A CA 1
ATOM 669 C C . LYS A 1 86 ? 7.294 4.189 -1.055 1.00 74.31 86 LYS A C 1
ATOM 671 O O . LYS A 1 86 ? 6.306 4.245 -0.328 1.00 74.31 86 LYS A O 1
ATOM 676 N N . ASP A 1 87 ? 7.419 3.295 -2.038 1.00 80.62 87 ASP A N 1
ATOM 677 C CA . ASP A 1 87 ? 6.383 2.324 -2.399 1.00 80.62 87 ASP A CA 1
ATOM 678 C C . ASP A 1 87 ? 6.233 1.286 -1.286 1.00 80.62 87 ASP A C 1
ATOM 680 O O . ASP A 1 87 ? 5.130 1.010 -0.809 1.00 80.62 87 ASP A O 1
ATOM 684 N N . LYS A 1 88 ? 7.370 0.768 -0.809 1.00 81.50 88 LYS A N 1
ATOM 685 C CA . LYS A 1 88 ? 7.432 -0.204 0.289 1.00 81.50 88 LYS A CA 1
ATOM 686 C C . LYS A 1 88 ? 6.871 0.370 1.589 1.00 81.50 88 LYS A C 1
ATOM 688 O O . LYS A 1 88 ? 6.074 -0.293 2.251 1.00 81.50 88 LYS A O 1
ATOM 693 N N . LEU A 1 89 ? 7.219 1.613 1.933 1.00 76.25 89 LEU A N 1
ATOM 694 C CA . LEU A 1 89 ? 6.643 2.304 3.090 1.00 76.25 89 LEU A CA 1
ATOM 695 C C . LEU A 1 89 ? 5.119 2.417 2.972 1.00 76.25 89 LEU A C 1
ATOM 697 O O . LEU A 1 89 ? 4.402 2.143 3.932 1.00 76.25 89 LEU A O 1
ATOM 701 N N . GLN A 1 90 ? 4.608 2.801 1.803 1.00 80.50 90 GLN A N 1
ATOM 702 C CA . GLN A 1 90 ? 3.169 2.948 1.603 1.00 80.50 90 GLN A CA 1
ATOM 703 C C . GLN A 1 90 ? 2.422 1.612 1.743 1.00 80.50 90 GLN A C 1
ATOM 705 O O . GLN A 1 90 ? 1.346 1.555 2.349 1.00 80.50 90 GLN A O 1
ATOM 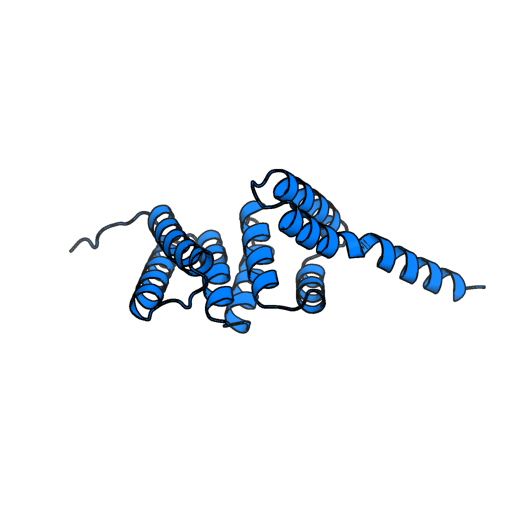710 N N . VAL A 1 91 ? 3.023 0.519 1.271 1.00 85.56 91 VAL A N 1
ATOM 711 C CA . VAL A 1 91 ? 2.517 -0.836 1.511 1.00 85.56 91 VAL A CA 1
ATOM 712 C C . VAL A 1 91 ? 2.551 -1.192 2.998 1.00 85.56 91 VAL A C 1
ATOM 714 O O . VAL A 1 91 ? 1.560 -1.708 3.503 1.00 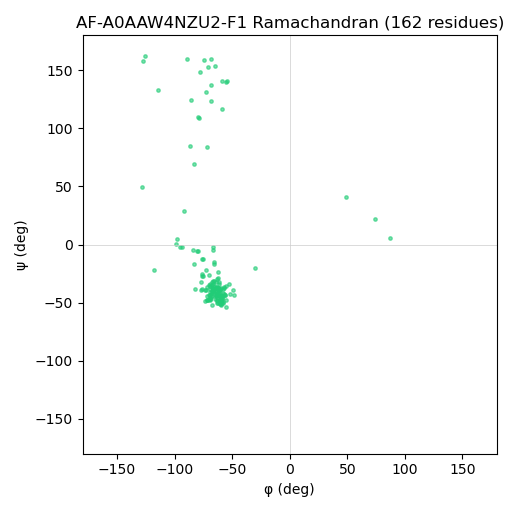85.56 91 VAL A O 1
ATOM 717 N N . ILE A 1 92 ? 3.622 -0.878 3.732 1.00 80.44 92 ILE A N 1
ATOM 718 C CA . ILE A 1 92 ? 3.699 -1.143 5.182 1.00 80.44 92 ILE A CA 1
ATOM 719 C C . ILE A 1 92 ? 2.615 -0.408 5.949 1.00 80.44 92 ILE A C 1
ATOM 721 O O . ILE A 1 92 ? 1.963 -1.005 6.800 1.00 80.44 92 ILE A O 1
ATOM 725 N N . LEU A 1 93 ? 2.381 0.865 5.638 1.00 76.44 93 LEU A N 1
ATOM 726 C CA . LEU A 1 93 ? 1.300 1.623 6.263 1.00 76.44 93 LEU A CA 1
ATOM 727 C C . LEU A 1 93 ? -0.064 0.983 5.965 1.00 76.44 93 LEU A C 1
ATOM 729 O O . LEU A 1 93 ? -0.906 0.883 6.853 1.00 76.44 93 LEU A O 1
ATOM 733 N N . SER A 1 94 ? -0.256 0.479 4.744 1.00 85.12 94 SER A N 1
ATOM 734 C CA . SER A 1 94 ? -1.470 -0.249 4.356 1.00 85.12 94 SER A CA 1
ATOM 735 C C . SER A 1 94 ? -1.619 -1.573 5.116 1.00 85.12 94 SER A C 1
ATOM 737 O O . SER A 1 94 ? -2.711 -1.899 5.575 1.00 85.12 94 SER A O 1
ATOM 739 N N . LEU A 1 95 ? -0.529 -2.321 5.307 1.00 82.75 95 LEU A N 1
ATOM 740 C CA . LEU A 1 95 ? -0.509 -3.538 6.121 1.00 82.75 95 LEU A CA 1
ATOM 741 C C . LEU A 1 95 ? -0.820 -3.229 7.588 1.00 82.75 95 LEU A C 1
ATOM 743 O O . LEU A 1 95 ? -1.652 -3.906 8.184 1.00 82.75 95 LEU A O 1
ATOM 747 N N . ASN A 1 96 ? -0.226 -2.173 8.148 1.00 78.25 96 ASN A N 1
ATOM 748 C CA . ASN A 1 96 ? -0.445 -1.741 9.530 1.00 78.25 96 ASN A CA 1
ATOM 749 C C . ASN A 1 96 ? -1.901 -1.337 9.803 1.00 78.25 96 ASN A C 1
ATOM 751 O O . ASN A 1 96 ? -2.399 -1.514 10.910 1.00 78.25 96 ASN A O 1
ATOM 755 N N . ASN A 1 97 ? -2.610 -0.847 8.784 1.00 76.94 97 ASN A N 1
ATOM 756 C CA . ASN A 1 97 ? -4.032 -0.530 8.899 1.00 76.94 97 ASN A CA 1
ATOM 757 C C . ASN A 1 97 ? -4.933 -1.774 8.959 1.00 76.94 97 ASN A C 1
ATOM 759 O O . ASN A 1 97 ? -6.065 -1.674 9.430 1.00 76.94 97 ASN A O 1
ATOM 763 N N . ALA A 1 98 ? -4.470 -2.927 8.466 1.00 81.94 98 ALA A N 1
ATOM 764 C CA . ALA A 1 98 ? -5.306 -4.114 8.273 1.00 81.94 98 ALA A CA 1
ATOM 765 C C . ALA A 1 98 ? -4.877 -5.336 9.103 1.00 81.94 98 ALA A C 1
ATOM 767 O O . ALA A 1 98 ? -5.689 -6.236 9.325 1.00 81.94 98 ALA A O 1
ATOM 768 N N . LEU A 1 99 ? -3.620 -5.398 9.546 1.00 79.44 99 LEU A N 1
ATOM 769 C CA . LEU A 1 99 ? -3.004 -6.588 10.132 1.00 79.44 99 LEU A CA 1
ATOM 770 C C . LEU A 1 99 ? -2.407 -6.321 11.509 1.00 79.44 99 LEU A C 1
ATOM 772 O O . LEU A 1 99 ? -2.135 -5.188 11.899 1.00 79.44 99 LEU A O 1
ATOM 776 N N . ARG A 1 100 ? -2.166 -7.406 12.251 1.00 75.19 100 ARG A N 1
ATOM 777 C CA . ARG A 1 100 ? -1.403 -7.343 13.498 1.00 75.19 100 ARG A CA 1
ATOM 778 C C . ARG A 1 100 ? 0.081 -7.256 13.183 1.00 75.19 100 ARG A C 1
ATOM 780 O O . ARG A 1 100 ? 0.559 -7.885 12.244 1.00 75.19 100 ARG A O 1
ATOM 787 N N . TYR A 1 101 ? 0.818 -6.573 14.050 1.00 65.19 101 TYR A N 1
ATOM 788 C CA . TYR A 1 101 ? 2.260 -6.398 13.903 1.00 65.19 101 TYR A CA 1
ATOM 789 C C . TYR A 1 101 ? 3.029 -7.716 13.698 1.00 65.19 101 TYR A C 1
ATOM 791 O O . TYR A 1 101 ? 3.872 -7.800 12.813 1.00 65.19 101 TYR A O 1
ATOM 799 N N . SER A 1 102 ? 2.691 -8.772 14.448 1.00 67.56 102 SER A N 1
ATOM 800 C CA . SER A 1 102 ? 3.316 -10.097 14.300 1.00 67.56 102 SER A CA 1
ATOM 801 C C . SER A 1 102 ? 3.191 -10.670 12.888 1.00 67.56 102 SER A C 1
ATOM 803 O O . SER A 1 102 ? 4.111 -11.319 12.400 1.00 67.56 102 SER A O 1
ATOM 805 N N . ASP A 1 103 ? 2.059 -10.427 12.227 1.00 75.81 103 ASP A N 1
ATOM 806 C CA . ASP A 1 103 ? 1.783 -10.944 10.887 1.00 75.81 103 ASP A CA 1
ATOM 807 C C . ASP A 1 103 ? 2.557 -10.144 9.836 1.00 75.81 103 ASP A C 1
ATOM 809 O O . ASP A 1 103 ? 3.108 -10.719 8.901 1.00 75.81 103 ASP A O 1
ATOM 813 N N . ILE A 1 104 ? 2.665 -8.827 10.037 1.00 75.81 104 ILE A N 1
ATOM 814 C CA . ILE A 1 104 ? 3.485 -7.938 9.205 1.00 75.81 104 ILE A CA 1
ATOM 815 C C . ILE A 1 104 ? 4.959 -8.326 9.320 1.00 75.81 104 ILE A C 1
ATOM 817 O O . ILE A 1 104 ? 5.628 -8.472 8.305 1.00 75.81 104 ILE A O 1
ATOM 821 N N . TYR A 1 105 ? 5.453 -8.552 10.537 1.00 67.75 105 TYR A N 1
ATOM 822 C CA . TYR A 1 105 ? 6.826 -8.989 10.773 1.00 67.75 105 TYR A CA 1
ATOM 823 C C . TYR A 1 105 ? 7.129 -10.324 10.082 1.00 67.75 105 TYR A C 1
ATOM 825 O O . TYR A 1 105 ? 8.111 -10.428 9.353 1.00 67.75 105 TYR A O 1
ATOM 833 N N . ASN A 1 106 ? 6.264 -11.329 10.258 1.00 74.81 106 ASN A N 1
ATOM 834 C CA . ASN A 1 106 ? 6.418 -12.633 9.604 1.00 74.81 106 ASN A CA 1
ATOM 835 C C . ASN A 1 106 ? 6.380 -12.532 8.073 1.00 74.81 106 ASN A C 1
ATOM 837 O O . ASN A 1 106 ? 7.048 -13.299 7.385 1.00 74.81 106 ASN A O 1
ATOM 841 N N . PHE A 1 107 ? 5.585 -11.606 7.537 1.00 81.75 107 PHE A N 1
ATOM 842 C CA . PHE A 1 107 ? 5.566 -11.322 6.110 1.00 81.75 107 PHE A CA 1
ATOM 843 C C . PHE A 1 107 ? 6.889 -10.689 5.662 1.00 81.75 107 PHE A C 1
ATOM 845 O O . PHE A 1 107 ? 7.526 -11.202 4.749 1.00 81.75 107 PHE A O 1
ATOM 852 N N . LEU A 1 108 ? 7.342 -9.618 6.317 1.00 77.44 108 LEU A N 1
ATOM 853 C CA . LEU A 1 108 ? 8.557 -8.898 5.927 1.00 77.44 108 LEU A CA 1
ATOM 854 C C . LEU A 1 108 ? 9.822 -9.754 6.065 1.00 77.44 108 LEU A C 1
ATOM 856 O O . LEU A 1 108 ? 10.687 -9.692 5.196 1.00 77.44 108 LEU A O 1
ATOM 860 N N . SER A 1 109 ? 9.904 -10.608 7.089 1.00 72.06 109 SER A N 1
ATOM 861 C CA . SER A 1 109 ? 11.039 -11.519 7.284 1.00 72.06 109 SER A CA 1
ATOM 862 C C . SER A 1 109 ? 11.168 -12.581 6.188 1.00 72.06 109 SER A C 1
ATOM 864 O O . SER A 1 109 ? 12.236 -13.161 6.025 1.00 72.06 109 SER A O 1
ATOM 866 N N . SER A 1 110 ? 10.115 -12.815 5.396 1.00 77.06 110 SER A N 1
ATOM 867 C CA . SER A 1 110 ? 10.179 -13.714 4.238 1.00 77.06 110 SER A CA 1
ATOM 868 C C . SER A 1 110 ? 10.902 -13.116 3.024 1.00 77.06 110 SER A C 1
ATOM 870 O O . SER A 1 110 ? 11.250 -13.860 2.107 1.00 77.06 110 SER A O 1
ATOM 872 N N . PHE A 1 111 ? 11.166 -11.804 3.028 1.00 71.62 111 PHE A N 1
ATOM 873 C CA . PHE A 1 111 ? 11.878 -11.101 1.956 1.00 71.62 111 PHE A CA 1
ATOM 874 C C . PHE A 1 111 ? 13.366 -10.873 2.254 1.00 71.62 111 PHE A C 1
ATOM 876 O O . PHE A 1 111 ? 14.042 -10.291 1.406 1.00 71.62 111 PHE A O 1
ATOM 883 N N . ASP A 1 112 ? 13.877 -11.313 3.413 1.00 59.91 112 ASP A N 1
ATOM 884 C CA . ASP A 1 112 ? 15.199 -10.902 3.897 1.00 59.91 112 ASP A CA 1
ATOM 885 C C . ASP A 1 112 ? 16.250 -12.023 3.987 1.00 59.91 112 ASP A C 1
ATOM 887 O O . ASP A 1 112 ? 16.024 -13.076 4.587 1.00 59.91 112 ASP A O 1
ATOM 891 N N . ASP A 1 113 ? 17.439 -11.710 3.457 1.00 52.88 113 ASP A N 1
ATOM 892 C CA . ASP A 1 113 ? 18.725 -11.960 4.117 1.00 52.88 113 ASP A CA 1
ATOM 893 C C . ASP A 1 113 ? 18.899 -10.812 5.140 1.00 52.88 113 ASP A C 1
ATOM 895 O O . ASP A 1 113 ? 19.088 -9.675 4.722 1.00 52.88 113 ASP A O 1
ATOM 899 N N . ASN A 1 114 ? 18.802 -11.110 6.446 1.00 46.16 114 ASN A N 1
ATOM 900 C CA . ASN A 1 114 ? 18.649 -10.227 7.636 1.00 46.16 114 ASN A CA 1
ATOM 901 C C . ASN A 1 114 ? 19.234 -8.783 7.663 1.00 46.16 114 ASN A C 1
ATOM 903 O O . ASN A 1 114 ? 18.812 -7.983 8.506 1.00 46.16 114 ASN A O 1
ATOM 907 N N . ASP A 1 115 ? 20.207 -8.442 6.816 1.00 46.78 115 ASP A N 1
ATOM 908 C CA . ASP A 1 115 ? 20.863 -7.128 6.777 1.00 46.78 115 ASP A CA 1
ATOM 909 C C . ASP A 1 115 ? 19.999 -6.055 6.084 1.00 46.78 115 ASP A C 1
ATOM 911 O O . ASP A 1 115 ? 20.027 -4.887 6.478 1.00 46.78 115 ASP A O 1
ATOM 915 N N . SER A 1 116 ? 19.180 -6.423 5.087 1.00 53.75 116 SER A N 1
ATOM 916 C CA . SER A 1 116 ? 18.394 -5.431 4.332 1.00 53.75 116 SER A CA 1
ATOM 917 C C . SER A 1 116 ? 17.177 -4.921 5.105 1.00 53.75 116 SER A C 1
ATOM 919 O O . SER A 1 116 ? 16.777 -3.776 4.906 1.00 53.75 116 SER A O 1
ATOM 921 N N . LEU A 1 117 ? 16.607 -5.696 6.035 1.00 53.09 117 LEU A N 1
ATOM 922 C CA . LEU A 1 117 ? 15.486 -5.235 6.860 1.00 53.09 117 LEU A CA 1
ATOM 923 C C . LEU A 1 117 ? 15.951 -4.273 7.962 1.00 53.09 117 LEU A C 1
ATOM 925 O O . LEU A 1 117 ? 15.148 -3.462 8.399 1.00 53.09 117 LEU A O 1
ATOM 929 N N . LEU A 1 118 ? 17.216 -4.324 8.419 1.00 52.69 118 LEU A N 1
ATOM 930 C CA . LEU A 1 118 ? 17.789 -3.334 9.362 1.00 52.69 118 LEU A CA 1
ATOM 931 C C . LEU A 1 118 ? 18.029 -1.987 8.675 1.00 52.69 118 LEU A C 1
ATOM 933 O O . LEU A 1 118 ? 17.571 -0.959 9.165 1.00 52.69 118 LEU A O 1
ATOM 937 N N . GLU A 1 119 ? 18.650 -1.994 7.493 1.00 55.94 119 GLU A N 1
ATOM 938 C CA . GLU A 1 119 ? 18.800 -0.773 6.690 1.00 55.94 119 GLU A CA 1
ATOM 939 C C . GLU A 1 119 ? 17.434 -0.193 6.300 1.00 55.94 119 GLU A C 1
ATOM 941 O O . GLU A 1 119 ? 17.214 1.016 6.356 1.00 55.94 119 GLU A O 1
ATOM 946 N N . PHE A 1 120 ? 16.478 -1.059 5.967 1.00 58.53 120 PHE A N 1
ATOM 947 C CA . PHE A 1 120 ? 15.111 -0.666 5.657 1.00 58.53 120 PHE A CA 1
ATOM 948 C C . PHE A 1 120 ? 14.349 -0.120 6.871 1.00 58.53 120 PHE A C 1
ATOM 950 O O . PHE A 1 120 ? 13.575 0.825 6.726 1.00 58.53 120 PHE A O 1
ATOM 957 N N . GLU A 1 121 ? 14.563 -0.678 8.062 1.00 61.16 121 GLU A N 1
ATOM 958 C CA . GLU A 1 121 ? 14.011 -0.171 9.318 1.00 61.16 121 GLU A CA 1
ATOM 959 C C . GLU A 1 121 ? 14.541 1.233 9.626 1.00 61.16 121 GLU A C 1
ATOM 961 O O . GLU A 1 121 ? 13.750 2.147 9.871 1.00 61.16 121 GLU A O 1
ATOM 966 N N . ASP A 1 122 ? 15.853 1.440 9.511 1.00 61.12 122 ASP A N 1
ATOM 967 C CA . ASP A 1 122 ? 16.488 2.744 9.696 1.00 61.12 122 ASP A CA 1
ATOM 968 C C . ASP A 1 122 ? 16.020 3.767 8.648 1.00 61.12 122 ASP A C 1
ATOM 970 O O . ASP A 1 122 ? 15.710 4.921 8.979 1.00 61.12 122 ASP A O 1
ATOM 974 N N . GLU A 1 123 ? 15.906 3.362 7.379 1.00 60.66 123 GLU A N 1
ATOM 975 C CA . GLU A 1 123 ? 15.361 4.202 6.311 1.00 60.66 123 GLU A CA 1
ATOM 976 C C . GLU A 1 123 ? 13.892 4.564 6.561 1.00 60.66 123 GLU A C 1
ATOM 978 O O . GLU A 1 123 ? 13.510 5.729 6.397 1.00 60.66 123 GLU A O 1
ATOM 983 N N . LEU A 1 124 ? 13.073 3.609 7.010 1.00 61.97 124 LEU A N 1
ATOM 984 C CA . LEU A 1 124 ? 11.672 3.823 7.370 1.00 61.97 124 LEU A CA 1
ATOM 985 C C . LEU A 1 124 ? 11.535 4.782 8.547 1.00 61.97 124 LEU A C 1
ATOM 987 O O . LEU A 1 124 ? 10.765 5.739 8.458 1.00 61.97 124 LEU A O 1
ATOM 991 N N . ILE A 1 125 ? 12.291 4.570 9.626 1.00 65.81 125 ILE A N 1
ATOM 992 C CA . ILE A 1 125 ? 12.299 5.445 10.804 1.00 65.81 125 ILE A CA 1
ATOM 993 C C . ILE A 1 125 ? 12.728 6.858 10.394 1.00 65.81 125 ILE A C 1
ATOM 995 O O . ILE A 1 125 ? 12.067 7.838 10.753 1.00 65.81 125 ILE A O 1
ATOM 999 N N . SER A 1 126 ? 13.780 6.978 9.581 1.00 65.00 126 SER A N 1
ATOM 1000 C CA . SER A 1 126 ? 14.258 8.250 9.031 1.00 65.00 126 SER A CA 1
ATOM 1001 C C . SER A 1 126 ? 13.203 8.943 8.167 1.00 65.00 126 SER A C 1
ATOM 1003 O O . SER A 1 126 ? 13.037 10.165 8.239 1.00 65.00 126 SER A O 1
ATOM 1005 N N . TYR A 1 127 ? 12.454 8.186 7.365 1.00 60.12 127 TYR A N 1
ATOM 1006 C CA . TYR A 1 127 ? 11.394 8.728 6.525 1.00 60.12 127 TYR A CA 1
ATOM 1007 C C . TYR A 1 127 ? 10.193 9.179 7.362 1.00 60.12 127 TYR A C 1
ATOM 1009 O O . TYR A 1 127 ? 9.746 10.317 7.222 1.00 60.12 127 TYR A O 1
ATOM 1017 N N . ILE A 1 128 ? 9.724 8.353 8.301 1.00 61.97 128 ILE A N 1
ATOM 1018 C CA . ILE A 1 128 ? 8.648 8.684 9.248 1.00 61.97 128 ILE A CA 1
ATOM 1019 C C . ILE A 1 128 ? 9.011 9.933 10.054 1.00 61.97 128 ILE A C 1
ATOM 1021 O O . ILE A 1 128 ? 8.178 10.830 10.199 1.00 61.97 128 ILE A O 1
ATOM 1025 N N . ALA A 1 129 ? 10.258 10.063 10.512 1.00 64.44 129 ALA A N 1
ATOM 1026 C CA . ALA A 1 129 ? 10.721 11.255 11.218 1.00 64.44 129 ALA A CA 1
ATOM 1027 C C . ALA A 1 129 ? 10.532 12.538 10.385 1.00 64.44 129 ALA A C 1
ATOM 1029 O O . ALA A 1 129 ? 10.141 13.573 10.937 1.00 64.44 129 ALA A O 1
ATOM 1030 N N . LYS A 1 130 ? 10.739 12.451 9.062 1.00 64.62 130 LYS A N 1
ATOM 1031 C CA . LYS A 1 130 ? 10.617 13.555 8.092 1.00 64.62 130 LYS A CA 1
ATOM 1032 C C . LYS A 1 130 ? 9.188 13.822 7.608 1.00 64.62 130 LYS A C 1
ATOM 1034 O O . LYS A 1 130 ? 8.946 14.888 7.050 1.00 64.62 130 LYS A O 1
ATOM 1039 N N . THR A 1 131 ? 8.250 12.891 7.791 1.00 56.88 131 THR A N 1
ATOM 1040 C CA . THR A 1 131 ? 6.829 13.122 7.460 1.00 56.88 131 THR A CA 1
ATOM 1041 C C . THR A 1 131 ? 6.194 14.150 8.398 1.00 56.88 131 THR A C 1
ATOM 1043 O O . THR A 1 131 ? 6.677 14.354 9.506 1.00 56.88 131 THR A O 1
ATOM 1046 N N . ASP A 1 132 ? 5.086 14.778 8.007 1.00 55.62 132 ASP A N 1
ATOM 1047 C CA . ASP A 1 132 ? 4.379 15.771 8.840 1.00 55.62 132 ASP A CA 1
ATOM 1048 C C . ASP A 1 132 ? 3.274 15.136 9.713 1.00 55.62 132 ASP A C 1
ATOM 1050 O O . ASP A 1 132 ? 2.246 15.739 10.010 1.00 55.62 132 ASP A O 1
ATOM 1054 N N . PHE A 1 133 ? 3.451 13.865 10.092 1.00 54.84 133 PHE A N 1
ATOM 1055 C CA . PHE A 1 133 ? 2.515 13.174 10.977 1.00 54.84 133 PHE A CA 1
ATOM 1056 C C . PHE A 1 133 ? 2.593 13.695 12.416 1.00 54.84 133 PHE A C 1
ATOM 1058 O O . PHE A 1 133 ? 3.649 14.128 12.886 1.00 54.84 133 PHE A O 1
ATOM 1065 N N . TYR A 1 134 ? 1.479 13.573 13.142 1.00 53.38 134 TYR A N 1
ATOM 1066 C CA . TYR A 1 134 ? 1.442 13.803 14.583 1.00 53.38 134 TYR A CA 1
ATOM 1067 C C . TYR A 1 134 ? 2.492 12.943 15.299 1.00 53.38 134 TYR A C 1
ATOM 1069 O O . TYR A 1 134 ? 2.717 11.781 14.948 1.00 53.38 134 TYR A O 1
ATOM 1077 N N . SER A 1 135 ? 3.132 13.526 16.310 1.00 53.50 135 SER A N 1
ATOM 1078 C CA . SER A 1 135 ? 4.180 12.907 17.131 1.00 53.50 135 SER A CA 1
ATOM 1079 C C . SER A 1 135 ? 3.797 11.523 17.652 1.00 53.50 135 SER A C 1
ATOM 1081 O O . SER A 1 135 ? 4.612 10.612 17.636 1.00 53.50 135 SER A O 1
ATOM 1083 N N . GLU A 1 136 ? 2.543 11.346 18.046 1.00 52.16 136 GLU A N 1
ATOM 1084 C CA . GLU A 1 136 ? 1.967 10.121 18.587 1.00 52.16 136 GLU A CA 1
ATOM 1085 C C . GLU A 1 136 ? 1.925 9.003 17.539 1.00 52.16 136 GLU A C 1
ATOM 1087 O O . GLU A 1 136 ? 2.217 7.847 17.841 1.00 52.16 136 GLU A O 1
ATOM 1092 N N . VAL A 1 137 ? 1.625 9.356 16.286 1.00 52.41 137 VAL A N 1
ATOM 1093 C CA . VAL A 1 137 ? 1.614 8.424 15.151 1.00 52.41 137 VAL A CA 1
ATOM 1094 C C . VAL A 1 137 ? 3.043 8.038 14.784 1.00 52.41 137 VAL A C 1
ATOM 1096 O O . VAL A 1 137 ? 3.330 6.854 14.623 1.00 52.41 137 VAL A O 1
ATOM 1099 N N . LYS A 1 138 ? 3.963 9.012 14.737 1.00 58.44 138 LYS A N 1
ATOM 1100 C CA . LYS A 1 138 ? 5.393 8.743 14.523 1.00 58.44 138 LYS A CA 1
ATOM 1101 C C . LYS A 1 138 ? 5.940 7.806 15.594 1.00 58.44 138 LYS A C 1
ATOM 1103 O O . LYS A 1 138 ? 6.532 6.790 15.258 1.00 58.44 138 LYS A O 1
ATOM 1108 N N . SER A 1 139 ? 5.680 8.100 16.868 1.00 61.38 139 SER A N 1
ATOM 1109 C CA . SER A 1 139 ? 6.107 7.269 17.992 1.00 61.38 139 SER A CA 1
ATOM 1110 C C . SER A 1 139 ? 5.485 5.878 17.962 1.00 61.38 139 SER A C 1
ATOM 1112 O O . SER A 1 139 ? 6.195 4.925 18.241 1.00 61.38 139 SER A O 1
ATOM 1114 N N . SER A 1 140 ? 4.210 5.725 17.592 1.00 55.38 140 SER A N 1
ATOM 1115 C CA . SER A 1 140 ? 3.580 4.402 17.489 1.00 55.38 140 SER A CA 1
ATOM 1116 C C . SER A 1 140 ? 4.198 3.556 16.377 1.00 55.38 140 SER A C 1
ATOM 1118 O O . SER A 1 140 ? 4.411 2.361 16.576 1.00 55.38 140 SER A O 1
ATOM 1120 N N . ILE A 1 141 ? 4.493 4.151 15.217 1.00 58.44 141 ILE A N 1
ATOM 1121 C CA . ILE A 1 141 ? 5.108 3.428 14.098 1.00 58.44 141 ILE A CA 1
ATOM 1122 C C . ILE A 1 141 ? 6.574 3.118 14.418 1.00 58.44 141 ILE A C 1
ATOM 1124 O O . ILE A 1 141 ? 6.979 1.968 14.298 1.00 58.44 141 ILE A O 1
ATOM 1128 N N . SER A 1 142 ? 7.348 4.095 14.903 1.00 61.94 142 SER A N 1
ATOM 1129 C CA . SER A 1 142 ? 8.738 3.877 15.320 1.00 61.94 142 SER A CA 1
ATOM 1130 C C . SER A 1 142 ? 8.841 2.838 16.433 1.00 61.94 142 SER A C 1
ATOM 1132 O O . SER A 1 142 ? 9.633 1.924 16.305 1.00 61.94 142 SER A O 1
ATOM 1134 N N . PHE A 1 143 ? 8.000 2.905 17.471 1.00 58.44 143 PHE A N 1
ATOM 1135 C CA . PHE A 1 143 ? 7.978 1.911 18.550 1.00 58.44 143 PHE A CA 1
ATOM 1136 C C . PHE A 1 143 ? 7.626 0.513 18.047 1.00 58.44 143 PHE A C 1
ATOM 1138 O O . PHE A 1 143 ? 8.194 -0.462 18.521 1.00 58.44 143 PHE A O 1
ATOM 1145 N N . SER A 1 144 ? 6.710 0.414 17.079 1.00 54.62 144 SER A N 1
ATOM 1146 C CA . SER A 1 144 ? 6.394 -0.870 16.454 1.00 54.62 144 SER A CA 1
ATOM 1147 C C . SER A 1 144 ? 7.631 -1.444 15.767 1.00 54.62 144 SER A C 1
ATOM 1149 O O . SER A 1 144 ? 7.923 -2.613 15.963 1.00 54.62 144 SER A O 1
ATOM 1151 N N . LEU A 1 145 ? 8.393 -0.611 15.053 1.00 58.22 145 LEU A N 1
ATOM 1152 C CA . LEU A 1 145 ? 9.628 -1.009 14.375 1.00 58.22 145 LEU A CA 1
ATOM 1153 C C . LEU A 1 145 ? 10.752 -1.377 15.372 1.00 58.22 145 LEU A C 1
ATOM 1155 O O . LEU A 1 145 ? 11.325 -2.452 15.254 1.00 58.22 145 LEU A O 1
ATOM 1159 N N . SER A 1 146 ? 10.953 -0.589 16.437 1.00 54.66 146 SER A N 1
ATOM 1160 C CA . SER A 1 146 ? 12.036 -0.751 17.427 1.00 54.66 146 SER A CA 1
ATOM 1161 C C . SER A 1 146 ? 11.980 -2.012 18.306 1.00 54.66 146 SER A C 1
ATOM 1163 O O . SER A 1 146 ? 12.902 -2.243 19.084 1.00 54.66 146 SER A O 1
ATOM 1165 N N . PHE A 1 147 ? 10.940 -2.853 18.224 1.00 48.88 147 PHE A N 1
ATOM 1166 C CA . PHE A 1 147 ? 10.877 -4.124 18.975 1.00 48.88 147 PHE A CA 1
ATOM 1167 C C . PHE A 1 147 ? 11.919 -5.162 18.542 1.00 48.88 147 PHE A C 1
ATOM 1169 O O . PHE A 1 147 ? 11.974 -6.260 19.102 1.00 48.88 147 PHE A O 1
ATOM 1176 N N . ARG A 1 148 ? 12.725 -4.838 17.535 1.00 47.22 148 ARG A N 1
ATOM 1177 C CA . ARG A 1 148 ? 13.741 -5.722 16.993 1.00 47.22 148 ARG A CA 1
ATOM 1178 C C . ARG A 1 148 ? 14.946 -5.890 17.916 1.00 47.22 148 ARG A C 1
ATOM 1180 O O . ARG A 1 148 ? 15.385 -7.023 18.109 1.00 47.22 148 ARG A O 1
ATOM 1187 N N . ASP A 1 149 ? 15.384 -4.818 18.573 1.00 44.38 149 ASP A N 1
ATOM 1188 C CA . ASP A 1 149 ? 16.586 -4.868 19.413 1.00 44.38 149 ASP A CA 1
ATOM 1189 C C . ASP A 1 149 ? 16.388 -5.737 20.663 1.00 44.38 149 ASP A C 1
ATOM 1191 O O . ASP A 1 149 ? 17.251 -6.543 20.998 1.00 44.38 149 ASP A O 1
ATOM 1195 N N . ASP A 1 150 ? 15.227 -5.672 21.323 1.00 45.56 150 ASP A N 1
ATOM 1196 C CA . ASP A 1 150 ? 15.003 -6.412 22.576 1.00 45.56 150 ASP A CA 1
ATOM 1197 C C . ASP A 1 150 ? 14.768 -7.922 22.364 1.00 45.56 150 ASP A C 1
ATOM 1199 O O . ASP A 1 150 ? 15.053 -8.739 23.250 1.00 45.56 150 ASP A O 1
ATOM 1203 N N . VAL A 1 151 ? 14.246 -8.322 21.198 1.00 47.69 151 VAL A N 1
ATOM 1204 C CA . VAL A 1 151 ? 13.958 -9.732 20.884 1.00 47.69 151 VAL A CA 1
ATOM 1205 C C . VAL A 1 151 ? 15.216 -10.458 20.405 1.00 47.69 151 VAL A C 1
ATOM 1207 O O . VAL A 1 151 ? 15.441 -11.598 20.820 1.00 47.69 151 VAL A O 1
ATOM 1210 N N . GLU A 1 152 ? 16.081 -9.814 19.616 1.00 45.38 152 GLU A N 1
ATOM 1211 C CA . GLU A 1 152 ? 17.389 -10.389 19.276 1.00 45.38 152 GLU A CA 1
ATOM 1212 C C . GLU A 1 152 ? 18.293 -10.518 20.505 1.00 45.38 152 GLU A C 1
ATOM 1214 O O . GLU A 1 152 ? 18.919 -11.566 20.687 1.00 45.38 152 GLU A O 1
ATOM 1219 N N . ASP A 1 153 ? 18.281 -9.539 21.416 1.00 43.84 153 ASP A N 1
ATOM 1220 C CA . ASP A 1 153 ? 19.053 -9.603 22.661 1.00 43.84 153 ASP A CA 1
ATOM 1221 C C . ASP A 1 153 ? 18.566 -10.726 23.596 1.00 43.84 153 ASP A C 1
ATOM 1223 O O . ASP A 1 153 ? 19.364 -11.378 24.281 1.00 43.84 153 ASP A O 1
ATOM 1227 N N . GLY A 1 154 ? 17.254 -10.984 23.622 1.00 43.81 154 GLY A N 1
ATOM 1228 C CA . GLY A 1 154 ? 16.647 -12.087 24.368 1.00 43.81 154 GLY A CA 1
ATOM 1229 C C . GLY A 1 154 ? 16.986 -13.463 23.785 1.00 43.81 154 GLY A C 1
ATOM 1230 O O . GLY A 1 154 ? 17.400 -14.362 24.522 1.00 43.81 154 GLY A O 1
ATOM 1231 N N . ILE A 1 155 ? 16.876 -13.619 22.462 1.00 42.94 155 ILE A N 1
ATOM 1232 C CA . ILE A 1 155 ? 17.130 -14.883 21.751 1.00 42.94 155 ILE A CA 1
ATOM 1233 C C . ILE A 1 155 ? 18.633 -15.215 21.714 1.00 42.94 155 ILE A C 1
ATOM 1235 O O . ILE A 1 155 ? 19.011 -16.380 21.880 1.00 42.94 155 ILE A O 1
ATOM 1239 N N . MET A 1 156 ? 19.511 -14.216 21.570 1.00 39.75 156 MET A N 1
ATOM 1240 C CA . MET A 1 156 ? 20.966 -14.388 21.693 1.00 39.75 156 MET A CA 1
ATOM 1241 C C . MET A 1 156 ? 21.361 -14.833 23.110 1.00 39.75 156 MET A C 1
ATOM 1243 O O . MET A 1 156 ? 22.144 -15.773 23.260 1.00 39.75 156 MET A O 1
ATOM 1247 N N . LYS A 1 157 ? 20.781 -14.234 24.163 1.00 38.44 157 LYS A N 1
ATOM 1248 C CA . LYS A 1 157 ?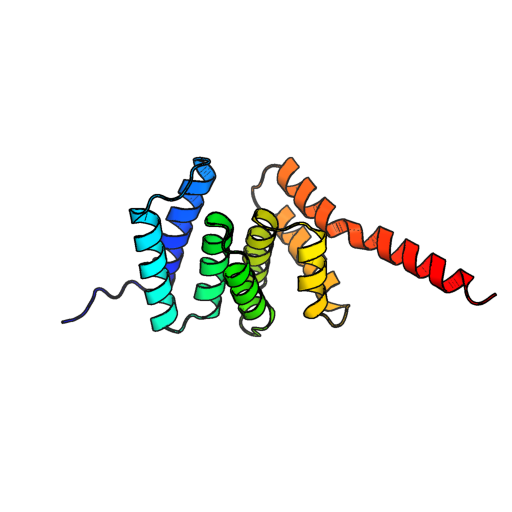 21.052 -14.629 25.561 1.00 38.44 157 LYS A CA 1
ATOM 1249 C C . LYS A 1 157 ? 20.556 -16.037 25.896 1.00 38.44 157 LYS A C 1
ATOM 1251 O O . LYS A 1 157 ? 21.181 -16.715 26.713 1.00 38.44 157 LYS A O 1
ATOM 1256 N N . GLU A 1 158 ? 19.471 -16.500 25.277 1.00 34.56 158 GLU A N 1
ATOM 1257 C CA . GLU A 1 158 ? 18.979 -17.872 25.458 1.00 34.56 158 GLU A CA 1
ATOM 1258 C C . GLU A 1 158 ? 19.854 -18.909 24.742 1.00 34.56 158 GLU A C 1
ATOM 1260 O O . GLU A 1 158 ? 20.148 -19.957 25.316 1.00 34.56 158 GLU A O 1
ATOM 1265 N N . ARG A 1 159 ? 20.358 -18.609 23.535 1.00 35.28 159 ARG A N 1
ATOM 1266 C CA . ARG A 1 159 ? 21.251 -19.526 22.802 1.00 35.28 159 ARG A CA 1
ATOM 1267 C C . ARG A 1 159 ? 22.615 -19.711 23.466 1.00 35.28 159 ARG A C 1
ATOM 1269 O O . ARG A 1 159 ? 23.163 -20.809 23.397 1.00 35.28 159 ARG A O 1
ATOM 1276 N N . VAL A 1 160 ? 23.141 -18.687 24.140 1.00 38.38 160 VAL A N 1
ATOM 1277 C CA . VAL A 1 160 ? 24.422 -18.786 24.866 1.00 38.38 160 VAL A CA 1
ATOM 1278 C C . VAL A 1 160 ? 24.309 -19.683 26.110 1.00 38.38 160 VAL A C 1
ATOM 1280 O O . VAL A 1 160 ? 25.282 -20.329 26.475 1.00 38.38 160 VAL A O 1
ATOM 1283 N N . LYS A 1 161 ? 23.122 -19.830 26.718 1.00 36.00 161 LYS A N 1
ATOM 1284 C CA . LYS A 1 161 ? 22.918 -20.709 27.889 1.00 36.00 161 LYS A CA 1
ATOM 1285 C C . LYS A 1 161 ? 22.741 -22.198 27.570 1.00 36.00 161 LYS A C 1
ATOM 1287 O O . LYS A 1 161 ? 22.640 -22.994 28.497 1.00 36.00 161 LYS A O 1
ATOM 1292 N N . ILE A 1 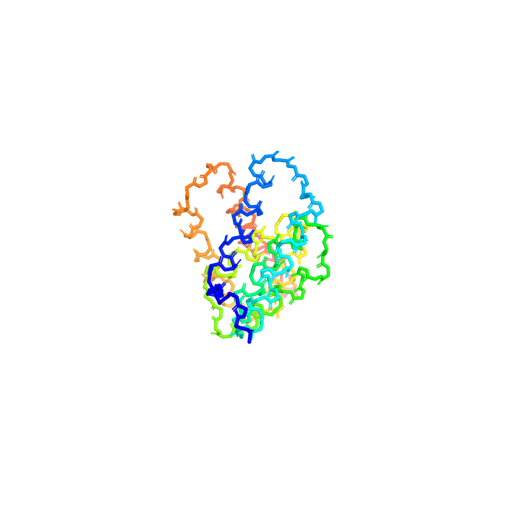162 ? 22.662 -22.583 26.296 1.00 41.81 162 ILE A N 1
ATOM 1293 C CA . ILE A 1 162 ? 22.468 -23.988 25.884 1.00 41.81 162 ILE A CA 1
ATOM 1294 C C . ILE A 1 162 ? 23.821 -24.684 25.599 1.00 41.81 162 ILE A C 1
ATOM 1296 O O . ILE A 1 162 ? 23.857 -25.885 25.346 1.00 41.81 162 ILE A O 1
ATOM 1300 N N . TYR A 1 163 ? 24.942 -23.959 25.707 1.00 43.53 163 TYR A N 1
ATOM 1301 C CA . TYR A 1 163 ? 26.299 -24.485 25.516 1.00 43.53 163 TYR A CA 1
ATOM 1302 C C . TYR A 1 163 ? 27.249 -24.147 26.679 1.00 43.53 163 TYR A C 1
ATOM 1304 O O . TYR A 1 163 ? 28.369 -23.703 26.439 1.00 43.53 163 TYR A O 1
ATOM 1312 N N . ASP A 1 164 ? 26.813 -24.403 27.915 1.00 38.78 164 ASP A N 1
ATOM 1313 C CA . ASP A 1 164 ? 27.704 -24.604 29.072 1.00 38.78 164 ASP A CA 1
ATOM 1314 C C . ASP A 1 164 ? 27.519 -26.021 29.643 1.00 38.78 164 ASP A C 1
ATOM 1316 O O . ASP A 1 164 ? 26.351 -26.430 29.855 1.00 38.78 164 ASP A O 1
#

Foldseek 3Di:
DDDPPDDLVNLLVLLVVQLVVCVVVVHADDPVNLVSNVVSLVSNVVVPVLLSSLLSQLSVCLRVQVVVSNLVSLCVQLPDPPHDLVSNLSSLVSCVSRHDLVVSVVSVVVSDPPPVVVVSLVVSLVVLVVDPDDPVVSCVVNVSSPPVVVVCVVVVVVVVVVPD

Solvent-accessible surface area (backbone atoms only — not comparable to full-atom values): 9199 Å² total; per-residue (Å²): 136,85,71,85,82,66,53,41,68,57,27,49,49,53,33,50,54,53,52,53,51,26,60,78,63,76,46,82,79,50,74,69,55,49,55,49,33,52,55,21,43,54,48,14,47,76,69,64,42,53,57,62,31,26,35,55,46,14,46,50,22,28,75,76,65,40,60,68,63,21,51,55,20,40,52,57,35,73,73,36,92,83,47,50,74,69,45,53,50,49,28,48,55,20,45,63,69,65,49,56,69,70,58,54,50,60,54,57,58,73,78,49,71,78,65,57,57,53,56,47,48,53,51,47,45,55,48,50,71,71,46,94,64,57,68,68,58,44,49,52,53,43,55,65,63,58,56,54,62,65,51,54,56,50,54,54,58,54,59,61,68,74,73,119

Sequence (164 aa):
MDWPYFSSEKASEDAINILNRAVAQERALSPFEIERITRNLDSVKRAGFMVEYHTTAACFYSIVGDINSLIGCADSVFSSIHSEPKDKLQVILSLNNALRYSDIYNFLSSFDDNDSLLEFEDELISYIAKTDFYSEVKSSISFSLSFRDDVEDGIMKERVKIYD

Mean predicted aligned error: 11.62 Å